Protein AF-A0AA93DU27-F1 (afdb_monomer_lite)

Sequence (153 aa):
MSNSRLSEYTGRTDVPGILMTVVSVELIYEISLSKSDCDEIIIKFTCETPLNESDTCFMISRYFSDEAYFDESDYNAFIRKDSASEMRGVIRVMPTENNLRVKTGEYIIPIPPELIEEIKSGSYDPDNGDIGKIVERQFGSLFDKKGNLIIHS

Foldseek 3Di:
DDPPPVCPVVPDDPFQFKKKFFPDKDFDDDDDPPDPDTFKIKTWIKIKHQAAPLLVVVLVCVVLDVPKDWDDDPQWDWADDDRIIMTTTMIMGGPDPVNVPDDGGIDTRGDDPVVVVCSVVVVDDRPDDDPVVSCCVNCVVQADPVGDGDDDD

pLDDT: mean 80.47, std 17.11, range [33.62, 97.88]

Secondary structure (DSSP, 8-state):
---TTGGGGTTS-S--EEEEEEEEEEEE----SS--S--EEEEEEEEEESS-HHHHHHHHHHHH-TTPEEP--TT-EEE--SS-EEEEEEEEE---TTGGG--SEEEEEEPPHHHHHHHHHT---SSS--HHHHHHHHHGGGB-TTS-B----

Structure (mmCIF, N/CA/C/O backbone):
data_AF-A0AA93DU27-F1
#
_entry.id   AF-A0AA93DU27-F1
#
loop_
_atom_site.group_PDB
_atom_site.id
_atom_site.type_symbol
_atom_site.label_atom_id
_atom_site.label_alt_id
_atom_site.label_comp_id
_atom_site.label_asym_id
_atom_site.label_entity_id
_atom_site.label_seq_id
_atom_site.pdbx_PDB_ins_code
_atom_site.Cartn_x
_atom_site.Cartn_y
_atom_site.Cartn_z
_atom_site.occupancy
_atom_site.B_iso_or_equiv
_atom_site.auth_seq_id
_atom_site.auth_comp_id
_atom_site.auth_asym_id
_atom_site.auth_atom_id
_atom_site.pdbx_PDB_model_num
ATOM 1 N N . MET A 1 1 ? 12.171 -12.739 -32.300 1.00 37.47 1 MET A N 1
ATOM 2 C CA . MET A 1 1 ? 11.942 -13.678 -31.184 1.00 37.47 1 MET A CA 1
ATOM 3 C C . MET A 1 1 ? 10.987 -12.997 -30.228 1.00 37.47 1 MET A C 1
ATOM 5 O O . MET A 1 1 ? 11.232 -11.872 -29.823 1.00 37.47 1 MET A O 1
ATOM 9 N N . SER A 1 2 ? 9.832 -13.618 -30.046 1.00 35.12 2 SER A N 1
ATOM 10 C CA . SER A 1 2 ? 8.638 -13.120 -29.370 1.00 35.12 2 SER A CA 1
ATOM 11 C C . SER A 1 2 ? 8.830 -13.048 -27.852 1.00 35.12 2 SER A C 1
ATOM 13 O O . SER A 1 2 ? 8.970 -14.087 -27.213 1.00 35.12 2 SER A O 1
ATOM 15 N N . ASN A 1 3 ? 8.786 -11.844 -27.273 1.00 33.62 3 ASN A N 1
ATOM 16 C CA . ASN A 1 3 ? 8.680 -11.645 -25.823 1.00 33.62 3 ASN A CA 1
ATOM 17 C C . ASN A 1 3 ? 7.226 -11.865 -25.381 1.00 33.62 3 ASN A C 1
ATOM 19 O O . ASN A 1 3 ? 6.469 -10.930 -25.142 1.00 33.62 3 ASN A O 1
ATOM 23 N N . SER A 1 4 ? 6.823 -13.131 -25.303 1.00 38.34 4 SER A N 1
ATOM 24 C CA . SER A 1 4 ? 5.476 -13.562 -24.914 1.00 38.34 4 SER A CA 1
ATOM 25 C C . SER A 1 4 ? 5.231 -13.587 -23.397 1.00 38.34 4 SER A C 1
ATOM 27 O O . SER A 1 4 ? 4.202 -14.093 -22.966 1.00 38.34 4 SER A O 1
ATOM 29 N N . ARG A 1 5 ? 6.126 -13.033 -22.566 1.00 34.97 5 ARG A N 1
ATOM 30 C CA . ARG A 1 5 ? 6.014 -13.090 -21.092 1.00 34.97 5 ARG A CA 1
ATOM 31 C C . ARG A 1 5 ? 5.478 -11.832 -20.406 1.00 34.97 5 ARG A C 1
ATOM 33 O O . ARG A 1 5 ? 5.195 -11.882 -19.221 1.00 34.97 5 ARG A O 1
ATOM 40 N N . LEU A 1 6 ? 5.237 -10.746 -21.141 1.00 36.41 6 LEU A N 1
ATOM 41 C CA . LEU A 1 6 ? 4.497 -9.585 -20.612 1.00 36.41 6 LEU A CA 1
ATOM 42 C C . LEU A 1 6 ? 2.968 -9.785 -20.643 1.00 36.41 6 LEU A C 1
ATOM 44 O O . LEU A 1 6 ? 2.224 -8.923 -20.190 1.00 36.41 6 LEU A O 1
ATOM 48 N N . SER A 1 7 ? 2.492 -10.918 -21.174 1.00 33.88 7 SER A N 1
ATOM 49 C CA . SER A 1 7 ? 1.059 -11.205 -21.329 1.00 33.88 7 SER A CA 1
ATOM 50 C C . SER A 1 7 ? 0.399 -11.843 -20.100 1.00 33.88 7 SER A C 1
ATOM 52 O O . SER A 1 7 ? -0.826 -11.858 -20.016 1.00 33.88 7 SER A O 1
ATOM 54 N N . GLU A 1 8 ? 1.163 -12.300 -19.104 1.00 35.34 8 GLU A N 1
ATOM 55 C CA . GLU A 1 8 ? 0.594 -12.985 -17.927 1.00 35.34 8 GLU A CA 1
ATOM 56 C C . GLU A 1 8 ? 0.027 -12.034 -16.855 1.00 35.34 8 GLU A C 1
ATOM 58 O O . GLU A 1 8 ? -0.618 -12.492 -15.919 1.00 35.34 8 GLU A O 1
ATOM 63 N N . TYR A 1 9 ? 0.131 -10.713 -17.042 1.00 42.62 9 TYR A N 1
ATOM 64 C CA . TYR A 1 9 ? -0.573 -9.719 -16.213 1.00 42.62 9 TYR A CA 1
ATOM 65 C C . TYR A 1 9 ? -1.994 -9.384 -16.707 1.00 42.62 9 TYR A C 1
ATOM 67 O O . TYR A 1 9 ? -2.700 -8.605 -16.076 1.00 42.62 9 TYR A O 1
ATOM 75 N N . THR A 1 10 ? -2.460 -9.984 -17.810 1.00 38.56 10 THR A N 1
ATOM 76 C CA . THR A 1 10 ? -3.738 -9.613 -18.462 1.00 38.56 10 THR A CA 1
ATOM 77 C C . THR A 1 10 ? -4.955 -10.429 -17.998 1.00 38.56 10 THR A C 1
ATOM 79 O O . THR A 1 10 ? -5.960 -10.537 -18.697 1.00 38.56 10 THR A O 1
ATOM 82 N N . GLY A 1 11 ? -4.892 -11.013 -16.796 1.00 37.03 11 GLY A N 1
ATOM 83 C CA . GLY A 1 11 ? -5.918 -11.926 -16.279 1.00 37.03 11 GLY A CA 1
ATOM 84 C C . GLY A 1 11 ? -7.032 -11.317 -15.419 1.00 37.03 11 GLY A C 1
ATOM 85 O O . GLY A 1 11 ? -8.035 -11.994 -15.208 1.00 37.03 11 GLY A O 1
ATOM 86 N N . ARG A 1 12 ? -6.902 -10.080 -14.915 1.00 39.12 12 ARG A N 1
ATOM 87 C CA . ARG A 1 12 ? -7.935 -9.386 -14.115 1.00 39.12 12 ARG A CA 1
ATOM 88 C C . ARG A 1 12 ? -7.722 -7.865 -14.177 1.00 39.12 12 ARG A C 1
ATOM 90 O O . ARG A 1 12 ? -6.836 -7.350 -13.515 1.00 39.12 12 ARG A O 1
ATOM 97 N N . THR A 1 13 ? -8.564 -7.190 -14.968 1.00 36.72 13 THR A N 1
ATOM 98 C CA . THR A 1 13 ? -8.787 -5.725 -15.060 1.00 36.72 13 THR A CA 1
ATOM 99 C C . THR A 1 13 ? -7.558 -4.835 -15.315 1.00 36.72 13 THR A C 1
ATOM 101 O O . THR A 1 13 ? -6.715 -4.657 -14.448 1.00 36.72 13 THR A O 1
ATOM 104 N N . ASP A 1 14 ? -7.533 -4.202 -16.493 1.00 46.06 14 ASP A N 1
ATOM 105 C CA . ASP A 1 14 ? -6.492 -3.332 -17.079 1.00 46.06 14 ASP A CA 1
ATOM 106 C C . ASP A 1 14 ? -6.183 -2.007 -16.335 1.00 46.06 14 ASP A C 1
ATOM 108 O O . ASP A 1 14 ? -5.967 -0.967 -16.961 1.00 46.06 14 ASP A O 1
ATOM 112 N N . VAL A 1 15 ? -6.128 -2.006 -15.003 1.00 50.69 15 VAL A N 1
ATOM 113 C CA . VAL A 1 15 ? -5.612 -0.871 -14.226 1.00 50.69 15 VAL A CA 1
ATOM 114 C C . VAL A 1 15 ? -4.364 -1.340 -13.481 1.00 50.69 15 VAL A C 1
ATOM 116 O O . VAL A 1 15 ? -4.487 -2.115 -12.535 1.00 50.69 15 VAL A O 1
ATOM 119 N N . PRO A 1 16 ? -3.156 -0.908 -13.886 1.00 71.56 16 PRO A N 1
ATOM 120 C CA . PRO A 1 16 ? -1.949 -1.200 -13.129 1.00 71.56 16 PRO A CA 1
ATOM 121 C C . PRO A 1 16 ? -2.085 -0.559 -11.748 1.00 71.56 16 PRO A C 1
ATOM 123 O O . PRO A 1 16 ? -2.254 0.655 -11.621 1.00 71.56 16 PRO A O 1
ATOM 126 N N . GLY A 1 17 ? -2.062 -1.391 -10.718 1.00 86.38 17 GLY A N 1
ATOM 127 C CA . GLY A 1 17 ? -2.263 -0.980 -9.341 1.00 86.38 17 GLY A CA 1
ATOM 128 C C . GLY A 1 17 ? -1.532 -1.914 -8.393 1.00 86.38 17 GLY A C 1
ATOM 129 O O . GLY A 1 17 ? -1.090 -2.995 -8.784 1.00 86.38 17 GLY A O 1
ATOM 130 N N . ILE A 1 18 ? -1.408 -1.489 -7.144 1.00 93.69 18 ILE A N 1
ATOM 131 C CA . ILE A 1 18 ? -0.940 -2.357 -6.066 1.00 93.69 18 ILE A CA 1
ATOM 132 C C . ILE A 1 18 ? -2.140 -3.198 -5.633 1.00 93.69 18 ILE A C 1
ATOM 134 O O . ILE A 1 18 ? -3.166 -2.652 -5.213 1.00 93.69 18 ILE A O 1
ATOM 138 N N . LEU A 1 19 ? -2.018 -4.519 -5.745 1.00 95.00 19 LEU A N 1
ATOM 139 C CA . LEU A 1 19 ? -3.043 -5.445 -5.279 1.00 95.00 19 LEU A CA 1
ATOM 140 C C . LEU A 1 19 ? -2.854 -5.647 -3.780 1.00 95.00 19 LEU A C 1
ATOM 142 O O . LEU A 1 19 ? -1.962 -6.378 -3.358 1.00 95.00 19 LEU A O 1
ATOM 146 N N . MET A 1 20 ? -3.676 -4.984 -2.974 1.00 96.62 20 MET A N 1
ATOM 147 C CA . MET A 1 20 ? -3.599 -5.017 -1.518 1.00 96.62 20 MET A CA 1
ATOM 148 C C . MET A 1 20 ? -4.702 -5.897 -0.938 1.00 96.62 20 MET A C 1
ATOM 150 O O . MET A 1 20 ? -5.876 -5.718 -1.232 1.00 96.62 20 MET A O 1
ATOM 154 N N . THR A 1 21 ? -4.338 -6.811 -0.048 1.00 97.88 21 THR A N 1
ATOM 155 C CA . THR A 1 21 ? -5.275 -7.560 0.790 1.00 97.88 21 THR A CA 1
ATOM 156 C C . THR A 1 21 ? -5.213 -7.035 2.218 1.00 97.88 21 THR A C 1
ATOM 158 O O . THR A 1 21 ? -4.187 -7.166 2.891 1.00 97.88 21 THR A O 1
ATOM 161 N N . VAL A 1 22 ? -6.325 -6.480 2.700 1.00 97.75 22 VAL A N 1
ATOM 162 C CA . VAL A 1 22 ? -6.515 -6.129 4.110 1.00 97.75 22 VAL A CA 1
ATOM 163 C C . VAL A 1 22 ? -6.798 -7.407 4.896 1.00 97.75 22 VAL A C 1
ATOM 165 O O . VAL A 1 22 ? -7.826 -8.062 4.709 1.00 97.75 22 VAL A O 1
ATOM 168 N N . VAL A 1 23 ? -5.867 -7.752 5.782 1.00 97.56 23 VAL A N 1
ATOM 169 C CA . VAL A 1 23 ? -5.879 -8.965 6.608 1.00 97.56 23 VAL A CA 1
ATOM 170 C C . VAL A 1 23 ? -6.709 -8.757 7.872 1.00 97.56 23 VAL A C 1
ATOM 172 O O . VAL A 1 23 ? -7.468 -9.640 8.264 1.00 97.56 23 VAL A O 1
ATOM 175 N N . SER A 1 24 ? -6.589 -7.592 8.508 1.00 97.06 24 SER A N 1
ATOM 176 C CA . SER A 1 24 ? -7.395 -7.224 9.673 1.00 97.06 24 SER A CA 1
ATOM 177 C C . SER A 1 24 ? -7.553 -5.713 9.785 1.00 97.06 24 SER A C 1
ATOM 179 O O . SER A 1 24 ? -6.690 -4.960 9.335 1.00 97.06 24 SER A O 1
ATOM 181 N N . VAL A 1 25 ? -8.652 -5.300 10.414 1.00 96.44 25 VAL A N 1
ATOM 182 C CA . VAL A 1 25 ? -8.961 -3.907 10.751 1.00 96.44 25 VAL A CA 1
ATOM 183 C C . VAL A 1 25 ? -9.328 -3.858 12.229 1.00 96.44 25 VAL A C 1
ATOM 185 O O . VAL A 1 25 ? -10.185 -4.625 12.669 1.00 96.44 25 VAL A O 1
ATOM 188 N N . GLU A 1 26 ? -8.688 -2.972 12.979 1.00 94.69 26 GLU A N 1
ATOM 189 C CA . GLU A 1 26 ? -8.970 -2.715 14.390 1.00 94.69 26 GLU A CA 1
ATOM 190 C C . GLU A 1 26 ? -9.287 -1.229 14.579 1.00 94.69 26 GLU A C 1
ATOM 192 O O . GLU A 1 26 ? -8.600 -0.370 14.032 1.00 94.69 26 GLU A O 1
ATOM 197 N N . LEU A 1 27 ? -10.356 -0.933 15.319 1.00 91.88 27 LEU A N 1
ATOM 198 C CA . LEU A 1 27 ? -10.776 0.431 15.641 1.00 91.88 27 LEU A CA 1
ATOM 199 C C . LEU A 1 27 ? -10.339 0.742 17.072 1.00 91.88 27 LEU A C 1
ATOM 201 O O . LEU A 1 27 ? -10.752 0.048 18.004 1.00 91.88 27 LEU A O 1
ATOM 205 N N . ILE A 1 28 ? -9.520 1.775 17.233 1.00 89.44 28 ILE A N 1
ATOM 206 C CA . ILE A 1 28 ? -9.010 2.232 18.520 1.00 89.44 28 ILE A CA 1
ATOM 207 C C . ILE A 1 28 ? -9.851 3.415 18.989 1.00 89.44 28 ILE A C 1
ATOM 209 O O . ILE A 1 28 ? -10.048 4.392 18.264 1.00 89.44 28 ILE A O 1
ATOM 213 N N . TYR A 1 29 ? -10.337 3.302 20.222 1.00 84.81 29 TYR A N 1
ATOM 214 C CA . TYR A 1 29 ? -11.107 4.327 20.914 1.00 84.81 29 TYR A CA 1
ATOM 215 C C . TYR A 1 29 ? -10.362 4.692 22.193 1.00 84.81 29 TYR A C 1
ATOM 217 O O . TYR A 1 29 ? -10.154 3.844 23.066 1.00 84.81 29 TYR A O 1
ATOM 225 N N . GLU A 1 30 ? -9.963 5.944 22.324 1.00 75.81 30 GLU A N 1
ATOM 226 C CA . GLU A 1 30 ? -9.462 6.507 23.560 1.00 75.81 30 GLU A CA 1
ATOM 227 C C . GLU A 1 30 ? -10.654 6.794 24.483 1.00 75.81 30 GLU A C 1
ATOM 229 O O . GLU A 1 30 ? -11.670 7.379 24.098 1.00 75.81 30 GLU A O 1
ATOM 234 N N . ILE A 1 31 ? -10.574 6.335 25.735 1.00 66.19 31 ILE A N 1
ATOM 235 C CA . ILE A 1 31 ? -11.668 6.505 26.695 1.00 66.19 31 ILE A CA 1
ATOM 236 C C . ILE A 1 31 ? -11.703 7.971 27.135 1.00 66.19 31 ILE A C 1
ATOM 238 O O . ILE A 1 31 ? -11.010 8.387 28.063 1.00 66.19 31 ILE A O 1
ATOM 242 N N . SER A 1 32 ? -12.560 8.747 26.481 1.00 62.78 32 SER A N 1
ATOM 243 C CA . SER A 1 32 ? -12.893 10.120 26.837 1.00 62.78 32 SER A CA 1
ATOM 244 C C . SER A 1 32 ? -14.293 10.180 27.449 1.00 62.78 32 SER A C 1
ATOM 246 O O . SER A 1 32 ? -15.244 9.602 26.931 1.00 62.78 32 SER A O 1
ATOM 248 N N . LEU A 1 33 ? -14.461 10.935 28.539 1.00 59.47 33 LEU A N 1
ATOM 249 C CA . LEU A 1 33 ? -15.780 11.188 29.144 1.00 59.47 33 LEU A CA 1
ATOM 250 C C . LEU A 1 33 ? -16.717 12.021 28.239 1.00 59.47 33 LEU A C 1
ATOM 252 O O . LEU A 1 33 ? -17.887 12.186 28.579 1.00 59.47 33 LEU A O 1
ATOM 256 N N . SER A 1 34 ? -16.223 12.570 27.120 1.00 63.25 34 SER A N 1
ATOM 257 C CA . SER A 1 34 ? -16.953 13.512 26.257 1.00 63.25 34 SER A CA 1
ATOM 258 C C . SER A 1 34 ? -16.953 13.175 24.763 1.00 63.25 34 SER A C 1
ATOM 260 O O . SER A 1 34 ? -17.649 13.854 24.008 1.00 63.25 34 SER A O 1
ATOM 262 N N . LYS A 1 35 ? -16.211 12.154 24.320 1.00 59.53 35 LYS A N 1
ATOM 263 C CA . LYS A 1 35 ? -16.167 11.715 22.917 1.00 59.53 35 LYS A CA 1
ATOM 264 C C . LYS A 1 35 ? -16.301 10.199 22.838 1.00 59.53 35 LYS A C 1
ATOM 266 O O . LYS A 1 35 ? -15.627 9.487 23.570 1.00 59.53 35 LYS A O 1
ATOM 271 N N . SER A 1 36 ? -17.178 9.734 21.952 1.00 60.88 36 SER A N 1
ATOM 272 C CA . SER A 1 36 ? -17.367 8.313 21.623 1.00 60.88 36 SER A CA 1
ATOM 273 C C . SER A 1 36 ? -16.877 7.975 20.214 1.00 60.88 36 SER A C 1
ATOM 275 O O . SER A 1 36 ? -17.281 6.957 19.653 1.00 60.88 36 SER A O 1
ATOM 277 N N . ASP A 1 37 ? -16.103 8.869 19.609 1.00 72.69 37 ASP A N 1
ATOM 278 C CA . ASP A 1 37 ? -15.652 8.722 18.233 1.00 72.69 37 ASP A CA 1
ATOM 279 C C . ASP A 1 37 ? -14.398 7.842 18.201 1.00 72.69 37 ASP A C 1
ATOM 281 O O . ASP A 1 37 ? -13.646 7.786 19.171 1.00 72.69 37 ASP A O 1
ATOM 285 N N . CYS A 1 38 ? -14.208 7.108 17.105 1.00 81.06 38 CYS A N 1
ATOM 286 C CA . CYS A 1 38 ? -12.961 6.390 16.850 1.00 81.06 38 CYS A CA 1
ATOM 287 C C . CYS A 1 38 ? -11.818 7.412 16.777 1.00 81.06 38 CYS A C 1
ATOM 289 O O . CYS A 1 38 ? -12.014 8.471 16.180 1.00 81.06 38 CYS A O 1
ATOM 291 N N . ASP A 1 39 ? -10.647 7.086 17.324 1.00 85.81 39 ASP A N 1
ATOM 292 C CA . ASP A 1 39 ? -9.460 7.952 17.262 1.00 85.81 39 ASP A CA 1
ATOM 293 C C . ASP A 1 39 ? -8.484 7.484 16.185 1.00 85.81 39 ASP A C 1
ATOM 295 O O . ASP A 1 39 ? -7.905 8.298 15.472 1.00 85.81 39 ASP A O 1
ATOM 299 N N . GLU A 1 40 ? -8.339 6.168 16.017 1.00 89.94 40 GLU A N 1
ATOM 300 C CA . GLU A 1 40 ? -7.388 5.588 15.070 1.00 89.94 40 GLU A CA 1
ATOM 301 C C . GLU A 1 40 ? -7.887 4.245 14.529 1.00 89.94 40 GLU A C 1
ATOM 303 O O . GLU A 1 40 ? -8.583 3.492 15.212 1.00 89.94 40 GLU A O 1
ATOM 308 N N . ILE A 1 41 ? -7.522 3.931 13.289 1.00 93.06 41 ILE A N 1
ATOM 309 C CA . ILE A 1 41 ? -7.807 2.646 12.653 1.00 93.06 41 ILE A CA 1
ATOM 310 C C . ILE A 1 41 ? -6.480 1.963 12.341 1.00 93.06 41 ILE A C 1
ATOM 312 O O . ILE A 1 41 ? -5.655 2.509 11.610 1.00 93.06 41 ILE A O 1
ATOM 316 N N . ILE A 1 42 ? -6.291 0.748 12.850 1.00 94.81 42 ILE A N 1
ATOM 317 C CA . ILE A 1 42 ? -5.126 -0.085 12.551 1.00 94.81 42 ILE A CA 1
ATOM 318 C C . ILE A 1 42 ? -5.499 -1.068 11.442 1.00 94.81 42 ILE A C 1
ATOM 320 O O . ILE A 1 42 ? -6.438 -1.854 11.576 1.00 94.81 42 ILE A O 1
ATOM 324 N N . ILE A 1 43 ? -4.750 -1.045 10.344 1.00 95.81 43 ILE A N 1
ATOM 325 C CA . ILE A 1 43 ? -4.957 -1.898 9.174 1.00 95.81 43 ILE A CA 1
ATOM 326 C C . ILE A 1 43 ? -3.710 -2.754 8.976 1.00 95.81 43 ILE A C 1
ATOM 328 O O . ILE A 1 43 ? -2.626 -2.257 8.675 1.00 95.81 43 ILE A O 1
ATOM 332 N N . LYS A 1 44 ? -3.873 -4.070 9.089 1.00 97.44 44 LYS A N 1
ATOM 333 C CA . LYS A 1 44 ? -2.836 -5.042 8.732 1.00 97.44 44 LYS A CA 1
ATOM 334 C C . LYS A 1 44 ? -3.064 -5.514 7.309 1.00 97.44 44 LYS A C 1
ATOM 336 O O . LYS A 1 44 ? -4.183 -5.900 6.969 1.00 97.44 44 LYS A O 1
ATOM 341 N N . PHE A 1 45 ? -2.019 -5.541 6.492 1.00 97.31 45 PHE A N 1
ATOM 342 C CA . PHE A 1 45 ? -2.157 -5.859 5.076 1.00 97.31 45 PHE A CA 1
ATOM 343 C C . PHE A 1 45 ? -1.025 -6.726 4.521 1.00 97.31 45 PHE A C 1
ATOM 345 O O . PHE A 1 45 ? 0.025 -6.925 5.138 1.00 97.31 45 PHE A O 1
ATOM 352 N N . THR A 1 46 ? -1.280 -7.247 3.328 1.00 97.38 46 THR A N 1
ATOM 353 C CA . THR A 1 46 ? -0.282 -7.769 2.387 1.00 97.38 46 THR A CA 1
ATOM 354 C C . THR A 1 46 ? -0.560 -7.146 1.026 1.00 97.38 46 THR A C 1
ATOM 356 O O . THR A 1 46 ? -1.709 -6.798 0.756 1.00 97.38 46 THR A O 1
ATOM 359 N N . CYS A 1 47 ? 0.439 -6.970 0.174 1.00 95.94 47 CYS A N 1
ATOM 360 C CA . CYS A 1 47 ? 0.214 -6.551 -1.197 1.00 95.94 47 CYS A CA 1
ATOM 361 C C . CYS A 1 47 ? 1.262 -7.083 -2.171 1.00 95.94 47 CYS A C 1
ATOM 363 O O . CYS A 1 47 ? 2.392 -7.394 -1.793 1.00 95.94 47 CYS A O 1
ATOM 365 N N . GLU A 1 48 ? 0.857 -7.150 -3.435 1.00 94.38 48 GLU A N 1
ATOM 366 C CA . GLU A 1 48 ? 1.737 -7.323 -4.583 1.00 94.38 48 GLU A CA 1
ATOM 367 C C . GLU A 1 48 ? 1.851 -5.989 -5.324 1.00 94.38 48 GLU A C 1
ATOM 369 O O . GLU A 1 48 ? 0.847 -5.325 -5.603 1.00 94.38 48 GLU A O 1
ATOM 374 N N . THR A 1 49 ? 3.079 -5.580 -5.631 1.00 92.50 49 THR A N 1
ATOM 375 C CA . THR A 1 49 ? 3.380 -4.258 -6.187 1.00 92.50 49 THR A CA 1
ATOM 376 C C . THR A 1 49 ? 4.453 -4.345 -7.275 1.00 92.50 49 THR A C 1
ATOM 378 O O . THR A 1 49 ? 5.459 -5.029 -7.087 1.00 92.50 49 THR A O 1
ATOM 381 N N . PRO A 1 50 ? 4.301 -3.650 -8.416 1.00 89.31 50 PRO A N 1
ATOM 382 C CA . PRO A 1 50 ? 5.380 -3.509 -9.395 1.00 89.31 50 PRO A CA 1
ATOM 383 C C . PRO A 1 50 ? 6.435 -2.471 -8.967 1.00 89.31 50 PRO A C 1
ATOM 385 O O . PRO A 1 50 ? 7.411 -2.256 -9.681 1.00 89.31 50 PRO A O 1
ATOM 388 N N . LEU A 1 51 ? 6.224 -1.794 -7.836 1.00 90.12 51 LEU A N 1
ATOM 389 C CA . LEU A 1 51 ? 7.052 -0.695 -7.358 1.00 90.12 51 LEU A CA 1
ATOM 390 C C . LEU A 1 51 ? 8.104 -1.173 -6.345 1.00 90.12 51 LEU A C 1
ATOM 392 O O . LEU A 1 51 ? 8.028 -2.278 -5.795 1.00 90.12 51 LEU A O 1
ATOM 396 N N . ASN A 1 52 ? 9.083 -0.312 -6.078 1.00 90.06 52 ASN A N 1
ATOM 397 C CA . ASN A 1 52 ? 9.964 -0.432 -4.921 1.00 90.06 52 ASN A CA 1
ATOM 398 C C . ASN A 1 52 ? 9.199 -0.146 -3.613 1.00 90.06 52 ASN A C 1
ATOM 400 O O . ASN A 1 52 ? 8.038 0.275 -3.623 1.00 90.06 52 ASN A O 1
ATOM 404 N N . GLU A 1 53 ? 9.851 -0.378 -2.477 1.00 90.56 53 GLU A N 1
ATOM 405 C CA . GLU A 1 53 ? 9.238 -0.210 -1.156 1.00 90.56 53 GLU A CA 1
ATOM 406 C C . GLU A 1 53 ? 8.767 1.228 -0.906 1.00 90.56 53 GLU A C 1
ATOM 408 O O . GLU A 1 53 ? 7.628 1.441 -0.502 1.00 90.56 53 GLU A O 1
ATOM 413 N N . SER A 1 54 ? 9.604 2.223 -1.211 1.00 88.62 54 SER A N 1
ATOM 414 C CA . SER A 1 54 ? 9.308 3.634 -0.936 1.00 88.62 54 SER A CA 1
ATOM 415 C C . SER A 1 54 ? 8.109 4.150 -1.734 1.00 88.62 54 SER A C 1
ATOM 417 O O . SER A 1 54 ? 7.193 4.733 -1.152 1.00 88.62 54 SER A O 1
ATOM 419 N N . ASP A 1 55 ? 8.074 3.891 -3.044 1.00 89.31 55 ASP A N 1
ATOM 420 C CA . ASP A 1 55 ? 6.951 4.258 -3.907 1.00 89.31 55 ASP A CA 1
ATOM 421 C C . ASP A 1 55 ? 5.677 3.494 -3.489 1.00 89.31 55 ASP A C 1
ATOM 423 O O . ASP A 1 55 ? 4.589 4.068 -3.484 1.00 89.31 55 ASP A O 1
ATOM 427 N N . THR A 1 56 ? 5.794 2.224 -3.072 1.00 91.88 56 THR A N 1
ATOM 428 C CA . THR A 1 56 ? 4.656 1.432 -2.564 1.00 91.88 56 THR A CA 1
ATOM 429 C C . THR A 1 56 ? 4.074 2.045 -1.292 1.00 91.88 56 THR A C 1
ATOM 431 O O . THR A 1 56 ? 2.862 2.253 -1.218 1.00 91.88 56 THR A O 1
ATOM 434 N N . CYS A 1 57 ? 4.921 2.382 -0.314 1.00 91.00 57 CYS A N 1
ATOM 435 C CA . CYS A 1 57 ? 4.501 3.057 0.913 1.00 91.00 57 CYS A CA 1
ATOM 436 C C . CYS A 1 57 ? 3.800 4.380 0.602 1.00 91.00 57 CYS A C 1
ATOM 438 O O . CYS A 1 57 ? 2.721 4.638 1.127 1.00 91.00 57 CYS A O 1
ATOM 440 N N . PHE A 1 58 ? 4.369 5.184 -0.300 1.00 88.44 58 PHE A N 1
ATOM 441 C CA . PHE A 1 58 ? 3.793 6.467 -0.693 1.00 88.44 58 PHE A CA 1
ATOM 442 C C . PHE A 1 58 ? 2.405 6.314 -1.336 1.00 88.44 58 PHE A C 1
ATOM 444 O O . PHE A 1 58 ? 1.479 7.046 -0.984 1.00 88.44 58 PHE A O 1
ATOM 451 N N . MET A 1 59 ? 2.225 5.334 -2.229 1.00 90.88 59 MET A N 1
ATOM 452 C CA . MET A 1 59 ? 0.918 5.045 -2.834 1.00 90.88 59 MET A CA 1
ATOM 453 C C . MET A 1 59 ? -0.117 4.594 -1.797 1.00 90.88 59 MET A C 1
ATOM 455 O O . MET A 1 59 ? -1.261 5.051 -1.836 1.00 90.88 59 MET A O 1
ATOM 459 N N . ILE A 1 60 ? 0.277 3.723 -0.861 1.00 92.88 60 ILE A N 1
ATOM 460 C CA . ILE A 1 60 ? -0.593 3.263 0.230 1.00 92.88 60 ILE A CA 1
ATOM 461 C C . ILE A 1 60 ? -0.997 4.443 1.118 1.00 92.88 60 ILE A C 1
ATOM 463 O O . ILE A 1 60 ? -2.189 4.608 1.376 1.00 92.88 60 ILE A O 1
ATOM 467 N N . SER A 1 61 ? -0.045 5.283 1.538 1.00 90.50 61 SER A N 1
ATOM 468 C CA . SER A 1 61 ? -0.347 6.469 2.342 1.00 90.50 61 SER A CA 1
ATOM 469 C C . SER A 1 61 ? -1.344 7.365 1.622 1.00 90.50 61 SER A C 1
ATOM 471 O O . SER A 1 61 ? -2.433 7.605 2.127 1.00 90.50 61 SER A O 1
ATOM 473 N N . ARG A 1 62 ? -1.064 7.751 0.376 1.00 87.62 62 ARG A N 1
ATOM 474 C CA . ARG A 1 62 ? -1.962 8.621 -0.392 1.00 87.62 62 ARG A CA 1
ATOM 475 C C . ARG A 1 62 ? -3.386 8.061 -0.524 1.00 87.62 62 ARG A C 1
ATOM 477 O O . ARG A 1 62 ? -4.346 8.828 -0.542 1.00 87.62 62 ARG A O 1
ATOM 484 N N . TYR A 1 63 ? -3.538 6.738 -0.610 1.00 90.62 63 TYR A N 1
ATOM 485 C CA . TYR A 1 63 ? -4.845 6.084 -0.704 1.00 90.62 63 TYR A CA 1
ATOM 486 C C . TYR A 1 63 ? -5.657 6.153 0.599 1.00 90.62 63 TYR A C 1
ATOM 488 O O . TYR A 1 63 ? -6.860 6.409 0.548 1.00 90.62 63 TYR A O 1
ATOM 496 N N . PHE A 1 64 ? -5.020 5.953 1.757 1.00 89.19 64 PHE A N 1
ATOM 497 C CA . PHE A 1 64 ? -5.691 5.972 3.066 1.00 89.19 64 PHE A CA 1
ATOM 498 C C . PHE A 1 64 ? -5.643 7.329 3.786 1.00 89.19 64 PHE A C 1
ATOM 500 O O . PHE A 1 64 ? -6.124 7.417 4.912 1.00 89.19 64 PHE A O 1
ATOM 507 N N . SER A 1 65 ? -5.163 8.371 3.100 1.00 80.81 65 SER A N 1
ATOM 508 C CA . SER A 1 65 ? -4.799 9.717 3.573 1.00 80.81 65 SER A CA 1
ATOM 509 C C . SER A 1 65 ? -3.304 9.879 3.852 1.00 80.81 65 SER A C 1
ATOM 511 O O . SER A 1 65 ? -2.660 9.007 4.432 1.00 80.81 65 SER A O 1
ATOM 513 N N . ASP A 1 66 ? -2.759 11.048 3.497 1.00 73.12 66 ASP A N 1
ATOM 514 C CA . ASP A 1 66 ? -1.340 11.407 3.682 1.00 73.12 66 ASP A CA 1
ATOM 515 C C . ASP A 1 66 ? -0.867 11.364 5.158 1.00 73.12 66 ASP A C 1
ATOM 517 O O . ASP A 1 66 ? 0.311 11.564 5.443 1.00 73.12 66 ASP A O 1
ATOM 521 N N . GLU A 1 67 ? -1.772 11.073 6.096 1.00 78.31 67 GLU A N 1
ATOM 522 C CA . GLU A 1 67 ? -1.521 10.883 7.527 1.00 78.31 67 GLU A CA 1
ATOM 523 C C . GLU A 1 67 ? -1.402 9.399 7.928 1.00 78.31 67 GLU A C 1
ATOM 525 O O . GLU A 1 67 ? -1.317 9.086 9.114 1.00 78.31 67 GLU A O 1
ATOM 530 N N . ALA A 1 68 ? -1.395 8.468 6.967 1.00 85.88 68 ALA A N 1
ATOM 531 C CA . ALA A 1 68 ? -1.150 7.061 7.251 1.00 85.88 68 ALA A CA 1
ATOM 532 C C . ALA A 1 68 ? 0.288 6.845 7.744 1.00 85.88 68 ALA A C 1
ATOM 534 O O . ALA A 1 68 ? 1.258 7.125 7.034 1.00 85.88 68 ALA A O 1
ATOM 535 N N . TYR A 1 69 ? 0.415 6.283 8.941 1.00 87.56 69 TYR A N 1
ATOM 536 C CA . TYR A 1 69 ? 1.686 5.925 9.557 1.00 87.56 69 TYR A CA 1
ATOM 537 C C . TYR A 1 69 ? 1.926 4.417 9.450 1.00 87.56 69 TYR A C 1
ATOM 539 O O . TYR A 1 69 ? 1.029 3.629 9.734 1.00 87.56 69 TYR A O 1
ATOM 547 N N . PHE A 1 70 ? 3.138 4.006 9.071 1.00 90.31 70 PHE A N 1
ATOM 548 C CA . PHE A 1 70 ? 3.546 2.600 9.078 1.00 90.31 70 PHE A CA 1
ATOM 549 C C . PHE A 1 70 ? 4.111 2.228 10.450 1.00 90.31 70 PHE A C 1
ATOM 551 O O . PHE A 1 70 ? 5.140 2.763 10.857 1.00 90.31 70 PHE A O 1
ATOM 558 N N . ASP A 1 71 ? 3.445 1.304 11.140 1.00 89.12 71 ASP A N 1
ATOM 559 C CA . ASP A 1 71 ? 3.861 0.823 12.459 1.00 89.12 71 ASP A CA 1
ATOM 560 C C . ASP A 1 71 ? 5.067 -0.103 12.325 1.00 89.12 71 ASP A C 1
ATOM 562 O O . ASP A 1 71 ? 5.036 -1.027 11.512 1.00 89.12 71 ASP A O 1
ATOM 566 N N . GLU A 1 72 ? 6.120 0.116 13.111 1.00 83.75 72 GLU A N 1
ATOM 567 C CA . GLU A 1 72 ? 7.282 -0.772 13.135 1.00 83.75 72 GLU A CA 1
ATOM 568 C C . GLU A 1 72 ? 6.904 -2.085 13.827 1.00 83.75 72 GLU A C 1
ATOM 570 O O . GLU A 1 72 ? 6.690 -2.148 15.036 1.00 83.75 72 GLU A O 1
ATOM 575 N N . SER A 1 73 ? 6.821 -3.168 1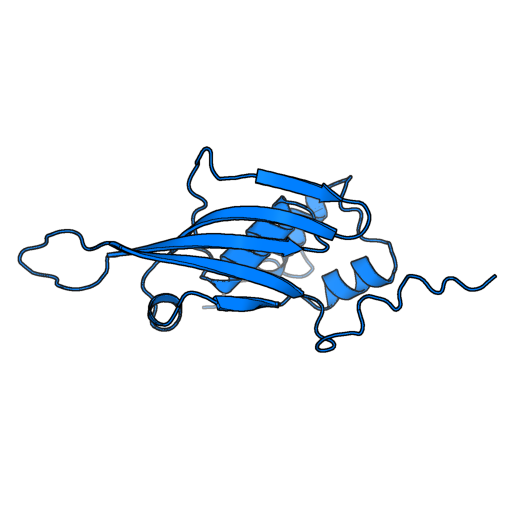3.054 1.00 85.75 73 SER A N 1
ATOM 576 C CA . SER A 1 73 ? 6.473 -4.483 13.585 1.00 85.75 73 SER A CA 1
ATOM 577 C C . SER A 1 73 ? 7.304 -5.587 12.941 1.00 85.75 73 SER A C 1
ATOM 579 O O . SER A 1 73 ? 7.648 -5.504 11.763 1.00 85.75 73 SER A O 1
ATOM 581 N N . ASP A 1 74 ? 7.531 -6.684 13.671 1.00 88.00 74 ASP A N 1
ATOM 582 C CA . ASP A 1 74 ? 8.171 -7.904 13.139 1.00 88.00 74 ASP A CA 1
ATOM 583 C C . ASP A 1 74 ? 7.367 -8.549 11.994 1.00 88.00 74 ASP A C 1
ATOM 585 O O . ASP A 1 74 ? 7.843 -9.433 11.275 1.00 88.00 74 ASP A O 1
ATOM 589 N N . TYR A 1 75 ? 6.109 -8.130 11.830 1.00 89.50 75 TYR A N 1
ATOM 590 C CA . TYR A 1 75 ? 5.285 -8.534 10.706 1.00 89.50 75 TYR A CA 1
ATOM 591 C C . TYR A 1 75 ? 5.689 -7.819 9.417 1.00 89.50 75 TYR A C 1
ATOM 593 O O . TYR A 1 75 ? 5.444 -8.371 8.351 1.00 89.50 75 TYR A O 1
ATOM 601 N N . ASN A 1 76 ? 6.317 -6.648 9.467 1.00 92.06 76 ASN A N 1
ATOM 602 C CA . ASN A 1 76 ? 6.646 -5.895 8.265 1.00 92.06 76 ASN A CA 1
ATOM 603 C C . ASN A 1 76 ? 7.717 -6.611 7.440 1.00 92.06 76 ASN A C 1
ATOM 605 O O . ASN A 1 76 ? 8.680 -7.160 7.974 1.00 92.06 76 ASN A O 1
ATOM 609 N N . ALA A 1 77 ? 7.541 -6.629 6.124 1.00 94.31 77 ALA A N 1
ATOM 610 C CA . ALA A 1 77 ? 8.572 -7.085 5.203 1.00 94.31 77 ALA A CA 1
ATOM 611 C C . ALA A 1 77 ? 8.310 -6.545 3.802 1.00 94.31 77 ALA A C 1
ATOM 613 O O . ALA A 1 77 ? 7.157 -6.454 3.375 1.00 94.31 77 ALA A O 1
ATOM 614 N N . PHE A 1 78 ? 9.395 -6.307 3.074 1.00 93.94 78 PHE A N 1
ATOM 615 C CA . PHE A 1 78 ? 9.388 -6.085 1.639 1.00 93.94 78 PHE A CA 1
ATOM 616 C C . PHE A 1 78 ? 10.307 -7.113 0.974 1.00 93.94 78 PHE A C 1
ATOM 618 O O . PHE A 1 78 ? 11.477 -7.248 1.332 1.00 93.94 78 PHE A O 1
ATOM 625 N N . ILE A 1 79 ? 9.766 -7.876 0.027 1.00 93.50 79 ILE A N 1
ATOM 626 C CA . ILE A 1 79 ? 10.471 -8.941 -0.686 1.00 93.50 79 ILE A CA 1
ATOM 627 C C . ILE A 1 79 ? 10.441 -8.605 -2.172 1.00 93.50 79 ILE A C 1
ATOM 629 O O . ILE A 1 79 ? 9.422 -8.772 -2.847 1.00 93.50 79 ILE A O 1
ATOM 633 N N . ARG A 1 80 ? 11.583 -8.151 -2.689 1.00 87.44 80 ARG A N 1
ATOM 634 C CA . ARG A 1 80 ? 11.784 -7.912 -4.119 1.00 87.44 80 ARG A CA 1
ATOM 635 C C . ARG A 1 80 ? 11.770 -9.248 -4.873 1.00 87.44 80 ARG A C 1
ATOM 637 O O . ARG A 1 80 ? 12.513 -10.164 -4.520 1.00 87.44 80 ARG A O 1
ATOM 644 N N . LYS A 1 81 ? 10.961 -9.349 -5.931 1.00 82.81 81 LYS A N 1
ATOM 645 C CA . LYS A 1 81 ? 11.022 -10.435 -6.931 1.00 82.81 81 LYS A CA 1
ATOM 646 C C . LYS A 1 81 ? 11.068 -9.831 -8.327 1.00 82.81 81 LYS A C 1
ATOM 648 O O . LYS A 1 81 ? 10.601 -8.715 -8.503 1.00 82.81 81 LYS A O 1
ATOM 653 N N . ASP A 1 82 ? 11.571 -10.560 -9.318 1.00 74.81 82 ASP A N 1
ATOM 654 C CA . ASP A 1 82 ? 11.866 -10.047 -10.667 1.00 74.81 82 ASP A CA 1
ATOM 655 C C . ASP A 1 82 ? 10.833 -9.034 -11.209 1.00 74.81 82 ASP A C 1
ATOM 657 O O . ASP A 1 82 ? 11.160 -7.860 -11.396 1.00 74.81 82 ASP A O 1
ATOM 661 N N . SER A 1 83 ? 9.574 -9.452 -11.394 1.00 73.50 83 SER A N 1
ATOM 662 C CA . SER A 1 83 ? 8.522 -8.631 -12.021 1.00 73.50 83 SER A CA 1
ATOM 663 C C . SER A 1 83 ? 7.557 -7.936 -11.056 1.00 73.50 83 SER A C 1
ATOM 665 O O . SER A 1 83 ? 6.870 -7.005 -11.466 1.00 73.50 83 SER A O 1
ATOM 667 N N . ALA A 1 84 ? 7.475 -8.385 -9.804 1.00 83.31 84 ALA A N 1
ATOM 668 C CA . ALA A 1 84 ? 6.653 -7.773 -8.763 1.00 83.31 84 ALA A CA 1
ATOM 669 C C . ALA A 1 84 ? 7.201 -8.117 -7.383 1.00 83.31 84 ALA A C 1
ATOM 671 O O . ALA A 1 84 ? 7.713 -9.210 -7.155 1.00 83.31 84 ALA A O 1
ATOM 672 N N . SER A 1 85 ? 7.079 -7.179 -6.463 1.00 90.38 85 SER A N 1
ATOM 673 C CA . SER A 1 85 ? 7.490 -7.323 -5.077 1.00 90.38 85 SER A CA 1
ATOM 674 C C . SER A 1 85 ? 6.286 -7.671 -4.209 1.00 90.38 85 SER A C 1
ATOM 676 O O . SER A 1 85 ? 5.156 -7.281 -4.505 1.00 90.38 85 SER A O 1
ATOM 678 N N . GLU A 1 86 ? 6.534 -8.383 -3.118 1.00 94.81 86 GLU A N 1
ATOM 679 C CA . GLU A 1 86 ? 5.550 -8.586 -2.057 1.00 94.81 86 GLU A CA 1
ATOM 680 C C . GLU A 1 86 ? 5.872 -7.663 -0.890 1.00 94.81 86 GLU A C 1
ATOM 682 O O . GLU A 1 86 ? 7.024 -7.578 -0.461 1.00 94.81 86 GLU A O 1
ATOM 687 N N . MET A 1 87 ? 4.855 -7.013 -0.338 1.00 95.56 87 MET A N 1
ATOM 688 C CA . MET A 1 87 ? 4.978 -6.231 0.883 1.00 95.56 87 MET A CA 1
ATOM 689 C C . MET A 1 87 ? 3.932 -6.683 1.891 1.00 95.56 87 MET A C 1
ATOM 691 O O . MET A 1 87 ? 2.795 -6.998 1.552 1.00 95.56 87 MET A O 1
ATOM 695 N N . ARG A 1 88 ? 4.300 -6.695 3.163 1.00 96.56 88 ARG A N 1
ATOM 696 C CA . ARG A 1 88 ? 3.367 -6.845 4.275 1.00 96.56 88 ARG A CA 1
ATOM 697 C C . ARG A 1 88 ? 3.667 -5.776 5.305 1.00 96.56 88 ARG A C 1
ATOM 699 O O . ARG A 1 88 ? 4.831 -5.451 5.532 1.00 96.56 88 ARG A O 1
ATOM 706 N N . GLY A 1 89 ? 2.621 -5.234 5.910 1.00 96.38 89 GLY A N 1
ATOM 707 C CA . GLY A 1 89 ? 2.774 -4.138 6.850 1.00 96.38 89 GLY A CA 1
ATOM 708 C C . GLY A 1 89 ? 1.556 -3.921 7.729 1.00 96.38 89 GLY A C 1
ATOM 709 O O . GLY A 1 89 ? 0.497 -4.531 7.539 1.00 96.38 89 GLY A O 1
ATOM 710 N N . VAL A 1 90 ? 1.739 -3.040 8.701 1.00 96.31 90 VAL A N 1
ATOM 711 C CA . VAL A 1 90 ? 0.680 -2.498 9.547 1.00 96.31 90 VAL A CA 1
ATOM 712 C C . VAL A 1 90 ? 0.686 -0.986 9.359 1.00 96.31 90 VAL A C 1
ATOM 714 O O . VAL A 1 90 ? 1.732 -0.360 9.511 1.00 96.31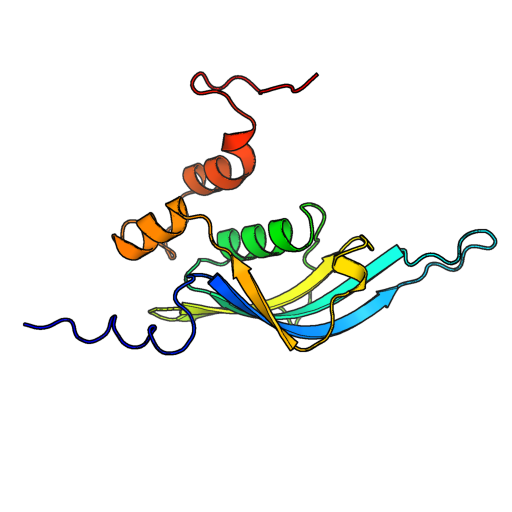 90 VAL A O 1
ATOM 717 N N . ILE A 1 91 ? -0.461 -0.411 9.003 1.00 95.06 91 ILE A N 1
ATOM 718 C CA . ILE A 1 91 ? -0.650 1.040 8.972 1.00 95.06 91 ILE A CA 1
ATOM 719 C C . ILE A 1 91 ? -1.651 1.475 10.029 1.00 95.06 91 ILE A C 1
ATOM 721 O O . ILE A 1 91 ? -2.583 0.742 10.363 1.00 95.06 91 ILE A O 1
ATOM 725 N N . ARG A 1 92 ? -1.471 2.696 10.508 1.00 93.88 92 ARG A N 1
ATOM 726 C CA . ARG A 1 92 ? -2.411 3.422 11.345 1.00 93.88 92 ARG A CA 1
ATOM 727 C C . ARG A 1 92 ? -2.928 4.619 10.572 1.00 93.88 92 ARG A C 1
ATOM 729 O O . ARG A 1 92 ? -2.139 5.331 9.954 1.00 93.88 92 ARG A O 1
ATOM 736 N N . VAL A 1 93 ? -4.241 4.804 10.556 1.00 93.44 93 VAL A N 1
ATOM 737 C CA . VAL A 1 93 ? -4.896 5.842 9.755 1.00 93.44 93 VAL A CA 1
ATOM 738 C C . VAL A 1 93 ? -5.970 6.549 10.567 1.00 93.44 93 VAL A C 1
ATOM 740 O O . VAL A 1 93 ? -6.611 5.949 11.434 1.00 93.44 93 VAL A O 1
ATOM 743 N N . MET A 1 94 ? -6.207 7.819 10.243 1.00 91.19 94 MET A N 1
ATOM 744 C CA . MET A 1 94 ? -7.271 8.594 10.873 1.00 91.19 94 MET A CA 1
ATOM 745 C C . MET A 1 94 ? -8.662 8.088 10.449 1.00 91.19 94 MET A C 1
ATOM 747 O O . MET A 1 94 ? -8.845 7.656 9.302 1.00 91.19 94 MET A O 1
ATOM 751 N N . PRO A 1 95 ? -9.674 8.181 11.327 1.00 89.69 95 PRO A N 1
ATOM 752 C CA . PRO A 1 95 ? -11.023 7.678 11.094 1.00 89.69 95 PRO A CA 1
ATOM 753 C C . PRO A 1 95 ? -11.852 8.636 10.231 1.00 89.69 95 PRO A C 1
ATOM 755 O O . PRO A 1 95 ? -12.861 9.201 10.648 1.00 89.69 95 PRO A O 1
ATOM 758 N N . THR A 1 96 ? -11.427 8.815 8.983 1.00 89.12 96 THR A N 1
ATOM 759 C CA . THR A 1 96 ? -12.214 9.510 7.960 1.00 89.12 96 THR A CA 1
ATOM 760 C C . THR A 1 96 ? -13.427 8.668 7.546 1.00 89.12 96 THR A C 1
ATOM 762 O O . THR A 1 96 ? -13.445 7.448 7.730 1.00 89.12 96 THR A O 1
ATOM 765 N N . GLU A 1 97 ? -14.435 9.284 6.915 1.00 86.56 97 GLU A N 1
ATOM 766 C CA . GLU A 1 97 ? -15.613 8.554 6.411 1.00 86.56 97 GLU A CA 1
ATOM 767 C C . GLU A 1 97 ? -15.252 7.381 5.484 1.00 86.56 97 GLU A C 1
ATOM 769 O O . GLU A 1 97 ? -15.948 6.363 5.474 1.00 86.56 97 GLU A O 1
ATOM 774 N N . ASN A 1 98 ? -14.167 7.514 4.712 1.00 88.12 98 ASN A N 1
ATOM 775 C CA . ASN A 1 98 ? -13.676 6.468 3.818 1.00 88.12 98 ASN A CA 1
ATOM 776 C C . ASN A 1 98 ? -12.948 5.369 4.593 1.00 88.12 98 ASN A C 1
ATOM 778 O O . ASN A 1 98 ? -13.225 4.187 4.383 1.00 88.12 98 ASN A O 1
ATOM 782 N N . ASN A 1 99 ? -12.070 5.745 5.525 1.00 90.44 99 ASN A N 1
ATOM 783 C CA . ASN A 1 99 ? -11.270 4.784 6.281 1.00 90.44 99 ASN A CA 1
ATOM 784 C C . ASN A 1 99 ? -12.132 3.944 7.234 1.00 90.44 99 ASN A C 1
ATOM 786 O O . ASN A 1 99 ? -11.911 2.743 7.365 1.00 90.44 99 ASN A O 1
ATOM 790 N N . LEU A 1 100 ? -13.194 4.522 7.806 1.00 90.75 100 LEU A N 1
ATOM 791 C CA . LEU A 1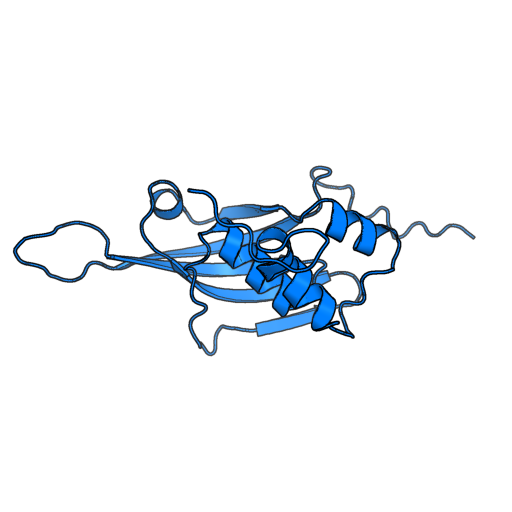 100 ? -14.176 3.802 8.631 1.00 90.75 100 LEU A CA 1
ATOM 792 C C . LEU A 1 100 ? -14.953 2.717 7.864 1.00 90.75 100 LEU A C 1
ATOM 794 O O . LEU A 1 100 ? -15.567 1.840 8.472 1.00 90.75 100 LEU A O 1
ATOM 798 N N . ARG A 1 101 ? -14.957 2.764 6.526 1.00 91.25 101 ARG A N 1
ATOM 799 C CA . ARG A 1 101 ? -15.617 1.766 5.668 1.00 91.25 101 ARG A CA 1
ATOM 800 C C . ARG A 1 101 ? -14.683 0.642 5.232 1.00 91.25 101 ARG A C 1
ATOM 802 O O . ARG A 1 101 ? -15.153 -0.291 4.575 1.00 91.25 101 ARG A O 1
ATOM 809 N N . VAL A 1 102 ? -13.395 0.722 5.564 1.00 93.31 102 VAL A N 1
ATOM 810 C CA . VAL A 1 102 ? -12.413 -0.314 5.236 1.00 93.31 102 VAL A CA 1
ATOM 811 C C . VAL A 1 102 ? -12.773 -1.599 5.977 1.00 93.31 102 VAL A C 1
ATOM 813 O O . VAL A 1 102 ? -13.139 -1.596 7.151 1.00 93.31 102 VAL A O 1
ATOM 816 N N . LYS A 1 103 ? -12.707 -2.718 5.262 1.00 95.44 103 LYS A N 1
ATOM 817 C CA . LYS A 1 103 ? -12.990 -4.063 5.761 1.00 95.44 103 LYS A CA 1
ATOM 818 C C . LYS A 1 103 ? -11.882 -4.993 5.296 1.00 95.44 103 LYS A C 1
ATOM 820 O O . LYS A 1 103 ? -11.048 -4.624 4.477 1.00 95.44 103 LYS A O 1
ATOM 825 N N . THR A 1 104 ? -11.877 -6.215 5.807 1.00 97.38 104 THR A N 1
ATOM 826 C CA . THR A 1 104 ? -11.017 -7.257 5.250 1.00 97.38 104 THR A CA 1
ATOM 827 C C . THR A 1 104 ? -11.423 -7.575 3.812 1.00 97.38 104 THR A C 1
ATOM 829 O O . THR A 1 104 ? -12.610 -7.564 3.475 1.00 97.38 104 THR A O 1
ATOM 832 N N . GLY A 1 105 ? -10.436 -7.842 2.958 1.00 95.88 105 GLY A N 1
ATOM 833 C CA . GLY A 1 105 ? -10.662 -8.110 1.538 1.00 95.88 105 GLY A CA 1
ATOM 834 C C . GLY A 1 105 ? -9.609 -7.499 0.622 1.00 95.88 105 GLY A C 1
ATOM 835 O O . GLY A 1 105 ? -8.612 -6.942 1.079 1.00 95.88 105 GLY A O 1
ATOM 836 N N . GLU A 1 106 ? -9.845 -7.639 -0.680 1.00 96.19 106 GLU A N 1
ATOM 837 C CA . GLU A 1 106 ? -8.962 -7.155 -1.741 1.00 96.19 106 GLU A CA 1
ATOM 838 C C . GLU A 1 106 ? -9.307 -5.713 -2.137 1.00 96.19 106 GLU A C 1
ATOM 840 O O . GLU A 1 106 ? -10.473 -5.349 -2.305 1.00 96.19 106 GLU A O 1
ATOM 845 N N . TYR A 1 107 ? -8.267 -4.909 -2.323 1.00 93.38 107 TYR A N 1
ATOM 846 C CA . TYR A 1 107 ? -8.298 -3.515 -2.734 1.00 93.38 107 TYR A CA 1
ATOM 847 C C . TYR A 1 107 ? -7.264 -3.301 -3.837 1.00 93.38 107 TYR A C 1
ATOM 849 O O . TYR A 1 107 ? -6.186 -3.896 -3.824 1.00 93.38 107 TYR A O 1
ATOM 857 N N . ILE A 1 108 ? -7.580 -2.418 -4.779 1.00 93.56 108 ILE A N 1
ATOM 858 C CA . ILE A 1 108 ? -6.635 -1.973 -5.803 1.00 93.56 108 ILE A CA 1
ATOM 859 C C . ILE A 1 108 ? -6.250 -0.544 -5.457 1.00 93.56 108 ILE A C 1
ATOM 861 O O . ILE A 1 108 ? -7.083 0.359 -5.554 1.00 93.56 108 ILE A O 1
ATOM 865 N N . ILE A 1 109 ? -4.995 -0.337 -5.064 1.00 92.81 109 ILE A N 1
ATOM 866 C CA . ILE A 1 109 ? -4.462 1.014 -4.901 1.00 92.81 109 ILE A CA 1
ATOM 867 C C . ILE A 1 109 ? -3.970 1.486 -6.274 1.00 92.81 109 ILE A C 1
ATOM 869 O O . ILE A 1 109 ? -3.116 0.826 -6.876 1.00 92.81 109 ILE A O 1
ATOM 873 N N . PRO A 1 110 ? -4.506 2.599 -6.798 1.00 90.38 110 PRO A N 1
ATOM 874 C CA . PRO A 1 110 ? -4.148 3.087 -8.120 1.00 90.38 110 PRO A CA 1
ATOM 875 C C . PRO A 1 110 ? -2.711 3.614 -8.150 1.00 90.38 110 PRO A C 1
ATOM 877 O O . PRO A 1 110 ? -2.274 4.305 -7.231 1.00 90.38 110 PRO A O 1
ATOM 880 N N . ILE A 1 111 ? -2.006 3.336 -9.247 1.00 88.62 111 ILE A N 1
ATOM 881 C CA . ILE A 1 111 ? -0.704 3.936 -9.558 1.00 88.62 111 ILE A CA 1
ATOM 882 C C . ILE A 1 111 ? -0.930 5.097 -10.548 1.00 88.62 111 ILE A C 1
ATOM 884 O O . ILE A 1 111 ? -1.714 4.938 -11.488 1.00 88.62 111 ILE A O 1
ATOM 888 N N . PRO A 1 112 ? -0.273 6.260 -10.375 1.00 86.19 112 PRO A N 1
ATOM 889 C CA . PRO A 1 112 ? -0.370 7.377 -11.306 1.00 86.19 112 PRO A CA 1
ATOM 890 C C . PRO A 1 112 ? 0.001 6.986 -12.747 1.00 86.19 112 PRO A C 1
ATOM 892 O O . PRO A 1 112 ? 0.947 6.214 -12.940 1.00 86.19 112 PRO A O 1
ATOM 895 N N . PRO A 1 113 ? -0.694 7.521 -13.769 1.00 83.69 113 PRO A N 1
ATOM 896 C CA . PRO A 1 113 ? -0.422 7.215 -15.175 1.00 83.69 113 PRO A CA 1
ATOM 897 C C . PRO A 1 113 ? 1.036 7.426 -15.594 1.00 83.69 113 PRO A C 1
ATOM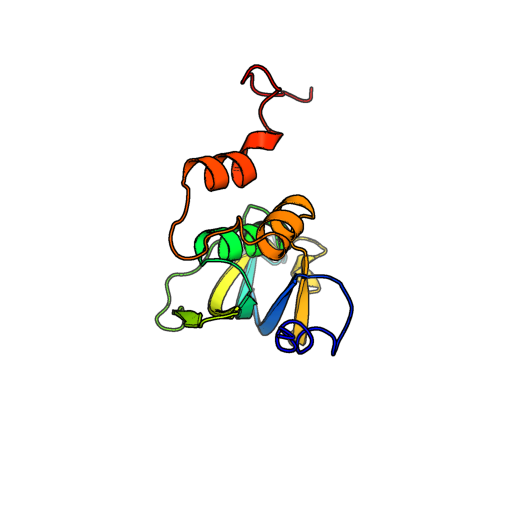 899 O O . PRO A 1 113 ? 1.572 6.624 -16.351 1.00 83.69 113 PRO A O 1
ATOM 902 N N . GLU A 1 114 ? 1.696 8.456 -15.070 1.00 84.69 114 GLU A N 1
ATOM 903 C CA . GLU A 1 114 ? 3.090 8.776 -15.383 1.00 84.69 114 GLU A CA 1
ATOM 904 C C . GLU A 1 114 ? 4.023 7.645 -14.928 1.00 84.69 114 GLU A C 1
ATOM 906 O O . GLU A 1 114 ? 4.880 7.182 -15.678 1.00 84.69 114 GLU A O 1
ATOM 911 N N . LEU A 1 115 ? 3.795 7.125 -13.719 1.00 85.19 115 LEU A N 1
ATOM 912 C CA . LEU A 1 115 ? 4.568 6.015 -13.169 1.00 85.19 115 LEU A CA 1
ATOM 913 C C . LEU A 1 115 ? 4.264 4.701 -13.903 1.00 85.19 115 LEU A C 1
ATOM 915 O O . LEU A 1 115 ? 5.159 3.892 -14.138 1.00 85.19 115 LEU A O 1
ATOM 919 N N . ILE A 1 116 ? 3.018 4.513 -14.345 1.00 87.94 116 ILE A N 1
ATOM 920 C CA . ILE A 1 116 ? 2.631 3.401 -15.223 1.00 87.94 116 ILE A CA 1
ATOM 921 C C . ILE A 1 116 ? 3.406 3.443 -16.546 1.00 87.94 116 ILE A C 1
ATOM 923 O O . ILE A 1 116 ? 3.841 2.398 -17.034 1.00 87.94 116 ILE A O 1
ATOM 927 N N . GLU A 1 117 ? 3.561 4.620 -17.150 1.00 86.88 117 GLU A N 1
ATOM 928 C CA . GLU A 1 117 ? 4.330 4.790 -18.386 1.00 86.88 117 GLU A CA 1
ATOM 929 C C . GLU A 1 117 ? 5.821 4.505 -18.173 1.00 86.88 117 GLU A C 1
ATOM 931 O O . GLU A 1 117 ? 6.430 3.811 -18.994 1.00 86.88 117 GLU A O 1
ATOM 936 N N . GLU A 1 118 ? 6.402 4.950 -17.053 1.00 87.38 118 GLU A N 1
ATOM 937 C CA . GLU A 1 118 ? 7.785 4.616 -16.691 1.00 87.38 118 GLU A CA 1
ATOM 938 C C . GLU A 1 118 ? 7.988 3.097 -16.543 1.00 87.38 118 GLU A C 1
ATOM 940 O O . GLU A 1 118 ? 8.959 2.545 -17.064 1.00 87.38 118 GLU A O 1
ATOM 945 N N . ILE A 1 119 ? 7.050 2.397 -15.894 1.00 86.56 119 ILE A N 1
ATOM 946 C CA . ILE A 1 119 ? 7.080 0.930 -15.774 1.00 86.56 119 IL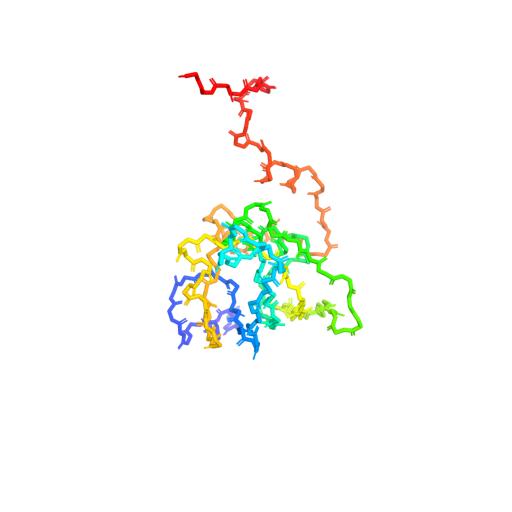E A CA 1
ATOM 947 C C . ILE A 1 119 ? 6.996 0.273 -17.157 1.00 86.56 119 ILE A C 1
ATOM 949 O O . ILE A 1 119 ? 7.815 -0.580 -17.496 1.00 86.56 119 ILE A O 1
ATOM 953 N N . LYS A 1 120 ? 6.020 0.670 -17.985 1.00 86.31 120 LYS A N 1
ATOM 954 C CA . LYS A 1 120 ? 5.785 0.068 -19.312 1.00 86.31 120 LYS A CA 1
ATOM 955 C C . LYS A 1 120 ? 6.951 0.274 -20.276 1.00 86.31 120 LYS A C 1
ATOM 957 O O . LYS A 1 120 ? 7.224 -0.599 -21.097 1.00 86.31 120 LYS A O 1
ATOM 962 N N . SER A 1 121 ? 7.605 1.429 -20.203 1.00 88.62 121 SER A N 1
ATOM 963 C CA . SER A 1 121 ? 8.767 1.769 -21.031 1.00 88.62 121 SER A CA 1
ATOM 964 C C . SER A 1 121 ? 10.078 1.166 -20.517 1.00 88.62 121 SER A C 1
ATOM 966 O O . SER A 1 121 ? 11.071 1.177 -21.245 1.00 88.62 121 SER A O 1
ATOM 968 N N . GLY A 1 122 ? 10.087 0.622 -19.294 1.00 85.12 122 GLY A N 1
ATOM 969 C CA . GLY A 1 122 ? 11.282 0.098 -18.636 1.00 85.12 122 GLY A CA 1
ATOM 970 C C . GLY A 1 122 ? 12.224 1.184 -18.108 1.00 85.12 122 GLY A C 1
ATOM 971 O O . GLY A 1 122 ? 13.364 0.876 -17.774 1.00 85.12 122 GLY A O 1
ATOM 972 N N . SER A 1 123 ? 11.786 2.448 -18.054 1.00 86.75 123 SER A N 1
ATOM 973 C CA . SER A 1 123 ? 12.574 3.549 -17.483 1.00 86.75 123 SER A CA 1
ATOM 974 C C . SER A 1 123 ? 12.458 3.645 -15.961 1.00 86.75 123 SER A C 1
ATOM 976 O O . SER A 1 123 ? 13.223 4.383 -15.337 1.00 86.75 123 SER A O 1
ATOM 978 N N . TYR A 1 124 ? 11.474 2.962 -15.372 1.00 85.81 124 TYR A N 1
ATOM 979 C CA . TYR A 1 124 ? 11.375 2.782 -13.931 1.00 85.81 124 TYR A CA 1
ATOM 980 C C . TYR A 1 124 ? 12.364 1.707 -13.472 1.00 85.81 124 TYR A C 1
ATOM 982 O O . TYR A 1 124 ? 12.255 0.552 -13.884 1.00 85.81 124 TYR A O 1
ATOM 990 N N . ASP A 1 125 ? 13.300 2.088 -12.606 1.00 84.50 125 ASP A N 1
ATOM 991 C CA . ASP A 1 125 ? 14.232 1.168 -11.960 1.00 84.50 125 ASP A CA 1
ATOM 992 C C . ASP A 1 125 ? 13.815 0.975 -10.487 1.00 84.50 125 ASP A C 1
ATOM 994 O O . ASP A 1 125 ? 13.987 1.892 -9.678 1.00 84.50 125 ASP A O 1
ATOM 998 N N . PRO A 1 126 ? 13.226 -0.178 -10.118 1.00 79.81 126 PRO A N 1
ATOM 999 C CA . PRO A 1 126 ? 12.836 -0.456 -8.738 1.00 79.81 126 PRO A CA 1
ATOM 1000 C C . PRO A 1 126 ? 14.036 -0.714 -7.815 1.00 79.81 126 PRO A C 1
ATOM 1002 O O . PRO A 1 126 ? 13.880 -0.636 -6.597 1.00 79.81 126 PRO A O 1
ATOM 1005 N N . ASP A 1 127 ? 15.209 -1.027 -8.367 1.00 79.00 127 ASP A N 1
ATOM 1006 C CA . ASP A 1 127 ? 16.399 -1.391 -7.597 1.00 79.00 127 ASP A CA 1
ATOM 1007 C C . ASP A 1 127 ? 17.313 -0.172 -7.369 1.00 79.00 127 ASP A C 1
ATOM 1009 O O . ASP A 1 127 ? 18.017 -0.103 -6.361 1.00 79.00 127 ASP A O 1
ATOM 1013 N N . ASN A 1 128 ? 17.246 0.834 -8.250 1.00 71.31 128 ASN A N 1
ATOM 1014 C CA . ASN A 1 128 ? 17.899 2.133 -8.076 1.00 71.31 128 ASN A CA 1
ATOM 1015 C C . ASN A 1 128 ? 16.867 3.245 -7.851 1.00 71.31 128 ASN A C 1
ATOM 1017 O O . ASN A 1 128 ? 16.460 3.951 -8.775 1.00 71.31 128 ASN A O 1
ATOM 1021 N N . GLY A 1 129 ? 16.474 3.426 -6.589 1.00 64.62 129 GLY A N 1
ATOM 1022 C CA . GLY A 1 129 ? 15.599 4.521 -6.180 1.00 64.62 129 GLY A CA 1
ATOM 1023 C C . GLY A 1 129 ? 16.241 5.888 -6.431 1.00 64.62 129 GLY A C 1
ATOM 1024 O O . GLY A 1 129 ? 17.134 6.312 -5.698 1.00 64.62 129 GLY A O 1
ATOM 1025 N N . ASP A 1 130 ? 15.773 6.599 -7.455 1.00 69.25 130 ASP A N 1
ATOM 1026 C CA . ASP A 1 130 ? 16.136 7.997 -7.679 1.00 69.25 130 ASP A CA 1
ATOM 1027 C C . ASP A 1 130 ? 15.389 8.884 -6.673 1.00 69.25 130 ASP A C 1
ATOM 1029 O O . ASP A 1 130 ? 14.197 9.166 -6.821 1.00 69.25 130 ASP A O 1
ATOM 1033 N N . ILE A 1 131 ? 16.106 9.334 -5.640 1.00 66.75 131 ILE A N 1
ATOM 1034 C CA . ILE A 1 131 ? 15.580 10.225 -4.596 1.00 66.75 131 ILE A CA 1
ATOM 1035 C C . ILE A 1 131 ? 14.960 11.488 -5.209 1.00 66.75 131 ILE A C 1
ATOM 1037 O O . ILE A 1 131 ? 13.945 11.969 -4.709 1.00 66.75 131 ILE A O 1
ATOM 1041 N N . GLY A 1 132 ? 15.525 12.012 -6.303 1.00 68.25 132 GLY A N 1
ATOM 1042 C CA . GLY A 1 132 ? 14.988 13.182 -6.994 1.00 68.25 132 GLY A CA 1
ATOM 1043 C C . GLY A 1 132 ? 13.581 12.928 -7.528 1.00 68.25 132 GLY A C 1
ATOM 1044 O O . GLY A 1 132 ? 12.680 13.726 -7.278 1.00 68.25 132 GLY A O 1
ATOM 1045 N N . LYS A 1 133 ? 13.367 11.774 -8.169 1.00 70.69 133 LYS A N 1
ATOM 1046 C CA . LYS A 1 133 ? 12.041 11.356 -8.648 1.00 70.69 133 LYS A CA 1
ATOM 1047 C C . LYS A 1 133 ? 11.063 11.082 -7.508 1.00 70.69 133 LYS A C 1
ATOM 1049 O O . LYS A 1 133 ? 9.890 11.419 -7.633 1.00 70.69 133 LYS A O 1
ATOM 1054 N N . ILE A 1 134 ? 11.520 10.497 -6.399 1.00 68.12 134 ILE A N 1
ATOM 1055 C CA . ILE A 1 134 ? 10.675 10.267 -5.212 1.00 68.12 134 ILE A CA 1
ATOM 1056 C C . ILE A 1 134 ? 10.177 11.609 -4.658 1.00 68.12 134 ILE A C 1
ATOM 1058 O O . ILE A 1 134 ? 8.978 11.793 -4.455 1.00 68.12 134 ILE A O 1
ATOM 1062 N N . VAL A 1 135 ? 11.082 12.578 -4.487 1.00 66.75 135 VAL A N 1
ATOM 1063 C CA . VAL A 1 135 ? 10.746 13.932 -4.023 1.00 66.75 135 VAL A CA 1
ATOM 1064 C C . VAL A 1 135 ? 9.825 14.646 -5.012 1.00 66.75 135 VAL A C 1
ATOM 1066 O O . VAL A 1 135 ? 8.865 15.287 -4.592 1.00 66.75 135 VAL A O 1
ATOM 1069 N N . GLU A 1 136 ? 10.062 14.524 -6.318 1.00 72.94 136 GLU A N 1
ATOM 1070 C CA . GLU A 1 136 ? 9.193 15.105 -7.347 1.00 72.94 136 GLU A CA 1
ATOM 1071 C C . GLU A 1 136 ? 7.781 14.501 -7.316 1.00 72.94 136 GLU A C 1
ATOM 1073 O O . GLU A 1 136 ? 6.795 15.231 -7.382 1.00 72.94 136 GLU A O 1
ATOM 1078 N N . ARG A 1 137 ? 7.645 13.185 -7.131 1.00 74.25 137 ARG A N 1
ATOM 1079 C CA . ARG A 1 137 ? 6.330 12.534 -7.003 1.00 74.25 137 ARG A CA 1
ATOM 1080 C C . ARG A 1 137 ? 5.611 12.930 -5.717 1.00 74.25 137 ARG A C 1
ATOM 1082 O O . ARG A 1 137 ? 4.396 13.123 -5.730 1.00 74.25 137 ARG A O 1
ATOM 1089 N N . GLN A 1 138 ? 6.353 13.065 -4.620 1.00 69.75 138 GLN A N 1
ATOM 1090 C CA . GLN A 1 138 ? 5.793 13.377 -3.309 1.00 69.75 138 GLN A CA 1
ATOM 1091 C C . GLN A 1 138 ? 5.426 14.859 -3.161 1.00 69.75 138 GLN A C 1
ATOM 1093 O O . GLN A 1 138 ? 4.367 15.187 -2.632 1.00 69.75 138 GLN A O 1
ATOM 1098 N N . PHE A 1 139 ? 6.275 15.759 -3.658 1.00 69.62 139 PHE A N 1
ATOM 1099 C CA . PHE A 1 139 ? 6.175 17.197 -3.411 1.00 69.62 139 PHE A CA 1
ATOM 1100 C C . PHE A 1 139 ? 6.127 18.045 -4.679 1.00 69.62 139 PHE A C 1
ATOM 1102 O O . PHE A 1 139 ? 5.809 19.224 -4.587 1.00 69.62 139 PHE A O 1
ATOM 1109 N N . GLY A 1 140 ? 6.408 17.501 -5.863 1.00 68.75 140 GLY A N 1
ATOM 1110 C CA . GLY A 1 140 ? 6.485 18.278 -7.106 1.00 68.75 140 GLY A CA 1
ATOM 1111 C C . GLY A 1 140 ? 5.185 19.002 -7.449 1.00 68.75 140 GLY A C 1
ATOM 1112 O O . GLY A 1 140 ? 5.226 20.117 -7.955 1.00 68.75 140 GLY A O 1
ATOM 1113 N N . SER A 1 141 ? 4.032 18.442 -7.071 1.00 72.31 141 SER A N 1
ATOM 1114 C CA . SER A 1 141 ? 2.732 19.120 -7.217 1.00 72.31 141 SER A CA 1
ATOM 1115 C C . SER A 1 141 ? 2.579 20.386 -6.361 1.00 72.31 141 SER A C 1
ATOM 1117 O O . SER A 1 141 ? 1.726 21.220 -6.658 1.00 72.31 141 SER A O 1
ATOM 1119 N N . LEU A 1 142 ? 3.412 20.556 -5.330 1.00 75.88 142 LEU A N 1
ATOM 1120 C CA . LEU A 1 142 ? 3.454 21.760 -4.506 1.00 75.88 142 LEU A CA 1
ATOM 1121 C C . LEU A 1 142 ? 4.243 22.884 -5.173 1.00 75.88 142 LEU A C 1
ATOM 1123 O O . LEU A 1 142 ? 4.145 24.014 -4.714 1.00 75.88 142 LEU A O 1
ATOM 1127 N N . PHE A 1 143 ? 5.026 22.617 -6.220 1.00 78.81 143 PHE A N 1
ATOM 1128 C CA . PHE A 1 143 ? 5.887 23.615 -6.847 1.00 78.81 143 PHE A CA 1
ATOM 1129 C C . PHE A 1 143 ? 5.456 23.911 -8.289 1.00 78.81 143 PHE A C 1
ATOM 1131 O O . PHE A 1 143 ? 5.067 23.028 -9.049 1.00 78.81 143 PHE A O 1
ATOM 1138 N N . ASP A 1 144 ? 5.527 25.180 -8.693 1.00 80.38 144 ASP A N 1
ATOM 1139 C CA . ASP A 1 144 ? 5.343 25.567 -10.087 1.00 80.38 144 ASP A CA 1
ATOM 1140 C C . ASP A 1 144 ? 6.555 25.145 -10.943 1.00 80.38 144 ASP A C 1
ATOM 1142 O O . ASP A 1 144 ? 7.606 24.738 -10.446 1.00 80.38 144 ASP A O 1
ATOM 1146 N N . LYS A 1 145 ? 6.451 25.302 -12.268 1.00 79.44 145 LYS A N 1
ATOM 1147 C CA . LYS A 1 145 ? 7.547 24.982 -13.209 1.00 79.44 145 LYS A CA 1
ATOM 1148 C C . LYS A 1 145 ? 8.826 25.811 -12.999 1.00 79.44 145 LYS A C 1
ATOM 1150 O O . LYS A 1 145 ? 9.817 25.574 -13.683 1.00 79.44 145 LYS A O 1
ATOM 1155 N N . LYS A 1 146 ? 8.798 26.822 -12.127 1.00 82.19 146 LYS A N 1
ATOM 1156 C CA . LYS A 1 146 ? 9.941 27.663 -11.753 1.00 82.19 146 LYS A CA 1
ATOM 1157 C C . LYS A 1 146 ? 10.488 27.301 -10.364 1.00 82.19 146 LYS A C 1
ATOM 1159 O O . LYS A 1 146 ? 11.434 27.948 -9.924 1.00 82.19 146 LYS A O 1
ATOM 1164 N N . GLY A 1 147 ? 9.923 26.291 -9.698 1.00 75.81 147 GLY A N 1
ATOM 1165 C CA . GLY A 1 147 ? 10.320 25.844 -8.366 1.00 75.81 147 GLY A CA 1
ATOM 1166 C C . GLY A 1 147 ? 9.736 26.672 -7.217 1.00 75.81 147 GLY A C 1
ATOM 1167 O O . GLY A 1 147 ? 10.246 26.585 -6.104 1.00 75.81 147 GLY A O 1
ATOM 1168 N N . ASN A 1 148 ? 8.700 27.485 -7.449 1.00 83.94 148 ASN A N 1
ATOM 1169 C CA . ASN A 1 148 ? 8.035 28.238 -6.379 1.00 83.94 148 ASN A CA 1
ATOM 1170 C C . ASN A 1 148 ? 6.899 27.426 -5.765 1.00 83.94 148 ASN A C 1
ATOM 1172 O O . ASN A 1 148 ? 6.124 26.820 -6.499 1.00 83.94 148 ASN A O 1
ATOM 1176 N N . LEU A 1 149 ? 6.749 27.485 -4.441 1.00 83.19 149 LEU A N 1
ATOM 1177 C CA . LEU A 1 149 ? 5.619 26.876 -3.740 1.00 83.19 149 LEU A CA 1
ATOM 1178 C C . LEU A 1 149 ? 4.290 27.486 -4.226 1.00 83.19 149 LEU A C 1
ATOM 1180 O O . LEU A 1 149 ? 4.098 28.703 -4.178 1.00 83.19 149 LEU A O 1
ATOM 1184 N N . ILE A 1 150 ? 3.371 26.637 -4.670 1.00 83.31 150 ILE A N 1
ATOM 1185 C CA . ILE A 1 150 ? 2.011 26.984 -5.064 1.00 83.31 150 ILE A CA 1
ATOM 1186 C C . ILE A 1 150 ? 1.176 27.086 -3.786 1.00 83.31 150 ILE A C 1
ATOM 1188 O O . ILE A 1 150 ? 0.945 26.096 -3.097 1.00 83.31 150 ILE A O 1
ATOM 1192 N N . ILE A 1 151 ? 0.716 28.295 -3.466 1.00 74.88 151 ILE A N 1
ATOM 1193 C CA . ILE A 1 151 ? -0.181 28.551 -2.334 1.00 74.88 151 ILE A CA 1
ATOM 1194 C C . ILE A 1 151 ? -1.583 28.788 -2.896 1.00 74.88 151 ILE A C 1
ATOM 1196 O O . ILE A 1 151 ? -1.806 29.768 -3.608 1.00 74.88 151 ILE A O 1
ATOM 1200 N N . HIS A 1 152 ? -2.527 27.901 -2.583 1.00 62.62 152 HIS A N 1
ATOM 1201 C CA . HIS A 1 152 ? -3.942 28.126 -2.873 1.00 62.62 152 HIS A CA 1
ATOM 1202 C C . HIS A 1 152 ? -4.559 28.917 -1.712 1.00 62.62 152 HIS A C 1
ATOM 1204 O O . HIS A 1 152 ? -4.695 28.388 -0.611 1.00 62.62 152 HIS A O 1
ATOM 1210 N N . SER A 1 153 ? -4.854 30.199 -1.952 1.00 45.22 153 SER A N 1
ATOM 1211 C CA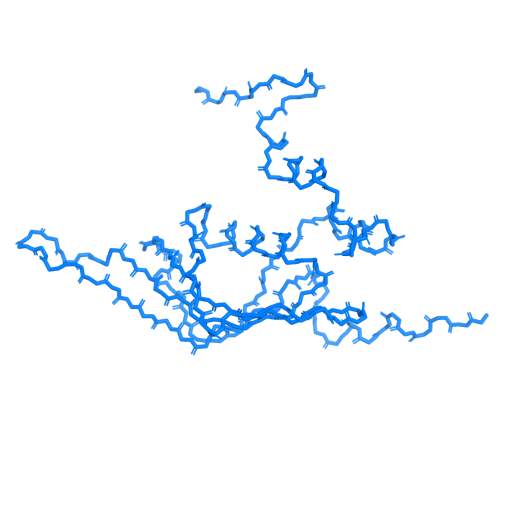 . SER A 1 153 ? -5.540 31.104 -1.016 1.00 45.22 153 SER A CA 1
ATOM 1212 C C . SER A 1 153 ? -7.052 31.055 -1.166 1.00 45.22 153 SER A C 1
ATOM 1214 O O . SER A 1 153 ? -7.482 31.052 -2.345 1.00 45.22 153 SER A O 1
#

Organism: NCBI:txid2204145

Radius of gyration: 17.94 Å; chains: 1; bounding box: 35×45×60 Å